Protein AF-A0A523VKA9-F1 (afdb_monomer)

Nearest PDB structures (foldseek):
  5c8q-assembly1_B  TM=8.980E-01  e=4.310E-04  Pyricularia oryzae
  5jcd-assembly2_B  TM=5.337E-01  e=5.653E-06  Oryza sativa Japonica Group
  5jce-assembly1_A  TM=5.301E-01  e=1.537E-05  Oryza sativa Japonica Group
  4s3j-assembly1_A  TM=5.182E-01  e=8.139E-05  Bacillus cereus ATCC 10876
  4b8v-assembly1_A  TM=4.712E-01  e=4.032E-04  Fulvia fulva

pLDDT: mean 83.44, std 12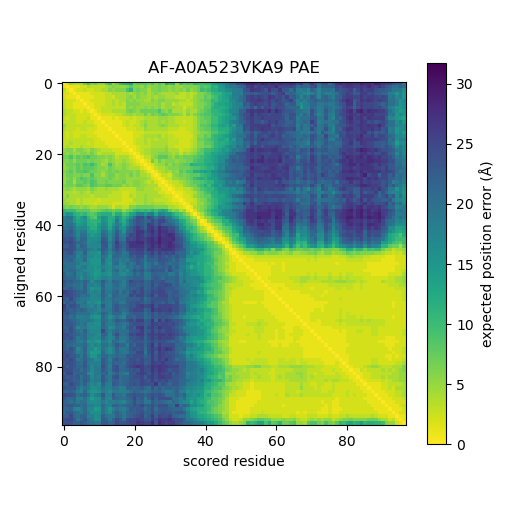.38, range [48.97, 97.0]

Structure (mmCIF, N/CA/C/O backbone):
data_AF-A0A523VKA9-F1
#
_entry.id   AF-A0A523VKA9-F1
#
loop_
_atom_site.group_PDB
_atom_site.id
_atom_site.type_symbol
_atom_site.label_atom_id
_atom_site.label_alt_id
_atom_site.label_comp_id
_atom_site.label_asym_id
_atom_site.label_entity_id
_atom_site.label_seq_id
_atom_site.pdbx_PDB_ins_code
_atom_site.Cartn_x
_atom_site.Cartn_y
_atom_site.Cartn_z
_atom_site.occupancy
_atom_site.B_iso_or_equiv
_atom_site.auth_seq_id
_atom_site.auth_comp_id
_atom_site.auth_asym_id
_atom_site.auth_atom_id
_atom_site.pdbx_PDB_model_num
ATOM 1 N N . MET A 1 1 ? -18.664 0.314 29.929 1.00 67.75 1 MET A N 1
ATOM 2 C CA . MET A 1 1 ? -17.513 0.722 29.092 1.00 67.75 1 MET A CA 1
ATOM 3 C C . MET A 1 1 ? -16.857 -0.449 28.358 1.00 67.75 1 MET A C 1
ATOM 5 O O . MET A 1 1 ? -16.807 -0.394 27.141 1.00 67.75 1 MET A O 1
ATOM 9 N N . TYR A 1 2 ? -16.427 -1.529 29.030 1.00 76.38 2 TYR A N 1
ATOM 10 C CA . TYR A 1 2 ? -15.700 -2.647 28.383 1.00 76.38 2 TYR A CA 1
ATOM 11 C C . TYR A 1 2 ? -16.377 -3.237 27.129 1.00 76.38 2 TYR A C 1
ATOM 13 O O . TYR A 1 2 ? -15.766 -3.306 26.068 1.00 76.38 2 TYR A O 1
ATOM 21 N N . ARG A 1 3 ? -17.667 -3.591 27.210 1.00 79.62 3 ARG A N 1
ATOM 22 C CA . ARG A 1 3 ? -18.409 -4.146 26.059 1.00 79.62 3 ARG A CA 1
ATOM 23 C C . ARG A 1 3 ? -18.591 -3.150 24.907 1.00 79.62 3 ARG A C 1
ATOM 25 O O . ARG A 1 3 ? -18.697 -3.576 23.767 1.00 79.62 3 ARG A O 1
ATOM 32 N N . ILE A 1 4 ? -18.615 -1.849 25.204 1.00 78.88 4 ILE A N 1
ATOM 33 C CA . ILE A 1 4 ? -18.731 -0.778 24.202 1.00 78.88 4 ILE A CA 1
ATOM 34 C C . ILE A 1 4 ? -17.402 -0.659 23.454 1.00 78.88 4 ILE A C 1
ATOM 36 O O . ILE A 1 4 ? -17.384 -0.714 22.233 1.00 78.88 4 ILE A O 1
ATOM 40 N N . ALA A 1 5 ? -16.289 -0.595 24.188 1.00 75.44 5 ALA A N 1
ATOM 41 C CA . ALA A 1 5 ? -14.947 -0.561 23.617 1.00 75.44 5 ALA A CA 1
ATOM 42 C C . ALA A 1 5 ? -14.714 -1.726 22.638 1.00 75.44 5 ALA A C 1
ATOM 44 O O . ALA A 1 5 ? -14.365 -1.495 21.485 1.00 75.44 5 ALA A O 1
ATOM 45 N N . LEU A 1 6 ? -15.041 -2.954 23.058 1.00 77.38 6 LEU A N 1
ATOM 46 C CA . LEU A 1 6 ? -14.965 -4.144 22.204 1.00 77.38 6 LEU A CA 1
ATOM 47 C C . LEU A 1 6 ? -15.861 -4.064 20.964 1.00 77.38 6 LEU A C 1
ATOM 49 O O . LEU A 1 6 ? -15.434 -4.456 19.885 1.00 77.38 6 LEU A O 1
ATOM 53 N N . HIS A 1 7 ? -17.094 -3.572 21.106 1.00 76.75 7 HIS A N 1
ATOM 54 C CA . HIS A 1 7 ? -18.031 -3.492 19.985 1.00 76.75 7 HIS A CA 1
ATOM 55 C C . HIS A 1 7 ? -17.551 -2.536 18.886 1.00 76.75 7 HIS A C 1
ATOM 57 O O . HIS A 1 7 ? -17.728 -2.822 17.707 1.00 76.75 7 HIS A O 1
ATOM 63 N N . TYR A 1 8 ? -16.909 -1.433 19.273 1.00 75.69 8 TYR A N 1
ATOM 64 C CA . TYR A 1 8 ? -16.410 -0.410 18.350 1.00 75.69 8 TYR A CA 1
ATOM 65 C C . TYR A 1 8 ? -14.908 -0.533 18.049 1.00 75.69 8 TYR A C 1
ATOM 67 O O . TYR A 1 8 ? -14.326 0.370 17.453 1.00 75.69 8 TYR A O 1
ATOM 75 N N . GLY A 1 9 ? -14.265 -1.625 18.479 1.00 74.38 9 GLY A N 1
ATOM 76 C CA . GLY A 1 9 ? -12.840 -1.877 18.252 1.00 74.38 9 GLY A CA 1
ATOM 77 C C . GLY A 1 9 ? -11.884 -0.911 18.962 1.00 74.38 9 GLY A C 1
ATOM 78 O O . GLY A 1 9 ? -10.705 -0.892 18.640 1.00 74.38 9 GLY A O 1
ATOM 79 N N . THR A 1 10 ? -12.350 -0.112 19.921 1.00 82.25 10 THR A N 1
ATOM 80 C CA . THR A 1 10 ? -11.548 0.901 20.629 1.00 82.25 10 THR A CA 1
ATOM 81 C C . THR A 1 10 ? -11.175 0.437 22.045 1.00 82.25 10 THR A C 1
ATOM 83 O O . THR A 1 10 ? -11.479 -0.688 22.448 1.00 82.25 10 THR A O 1
ATOM 86 N N . THR A 1 11 ? -10.508 1.283 22.834 1.00 83.25 11 THR A N 1
ATOM 87 C CA . THR A 1 11 ? -10.153 0.982 24.232 1.00 83.25 11 THR A CA 1
ATOM 88 C C . THR A 1 11 ? -11.018 1.766 25.215 1.00 83.25 11 THR A C 1
ATOM 90 O O . THR A 1 11 ? -11.545 2.833 24.904 1.00 83.25 11 THR A O 1
ATOM 93 N N . ILE A 1 12 ? -11.162 1.243 26.438 1.00 83.19 12 ILE A N 1
ATOM 94 C CA . ILE A 1 12 ? -11.856 1.959 27.521 1.00 83.19 12 ILE A CA 1
ATOM 95 C C . ILE A 1 12 ? -11.188 3.313 27.779 1.00 83.19 12 ILE A C 1
ATOM 97 O O . ILE A 1 12 ? -11.893 4.296 27.973 1.00 83.19 12 ILE A O 1
ATOM 101 N N . THR A 1 13 ? -9.854 3.354 27.760 1.00 80.06 13 THR A N 1
ATOM 102 C CA . THR A 1 13 ? -9.065 4.569 27.982 1.00 80.06 13 THR A CA 1
ATOM 103 C C . THR A 1 13 ? -9.336 5.606 26.902 1.00 80.06 13 THR A C 1
ATOM 105 O O . THR A 1 13 ? -9.678 6.730 27.233 1.00 80.06 13 THR A O 1
ATOM 108 N N . ALA A 1 14 ? -9.329 5.212 25.624 1.00 79.44 14 ALA A N 1
ATOM 109 C CA . ALA A 1 14 ? -9.640 6.131 24.532 1.00 79.44 14 ALA A CA 1
ATOM 110 C C . ALA A 1 14 ? -11.050 6.726 24.672 1.00 79.44 14 ALA A C 1
ATOM 112 O O . ALA A 1 14 ? -11.232 7.931 24.516 1.00 79.44 14 ALA A O 1
ATOM 113 N N . ILE A 1 15 ? -12.049 5.904 25.022 1.00 83.00 15 ILE A N 1
ATOM 114 C CA . ILE A 1 15 ? -13.406 6.404 25.288 1.00 83.00 15 ILE A CA 1
ATOM 115 C C . ILE A 1 15 ? -13.406 7.350 26.498 1.00 83.00 15 ILE A C 1
ATOM 117 O O . ILE A 1 15 ? -14.056 8.388 26.453 1.00 83.00 15 ILE A O 1
ATOM 121 N N . ALA A 1 16 ? -12.700 7.021 27.578 1.00 84.62 16 ALA A N 1
ATOM 122 C CA . ALA A 1 16 ? -12.645 7.860 28.770 1.00 84.62 16 ALA A CA 1
ATOM 123 C C . ALA A 1 16 ? -12.007 9.227 28.481 1.00 84.62 16 ALA A C 1
ATOM 125 O O . ALA A 1 16 ? -12.600 10.249 28.825 1.00 84.62 16 ALA A O 1
ATOM 126 N N . ASP A 1 17 ? -10.884 9.246 27.762 1.00 83.00 17 ASP A N 1
ATOM 127 C CA . ASP A 1 17 ? -10.174 10.462 27.359 1.00 83.00 17 ASP A CA 1
ATOM 128 C C . ASP A 1 17 ? -11.044 11.344 26.454 1.00 83.00 17 ASP A C 1
ATOM 130 O O . ASP A 1 17 ? -11.189 12.541 26.699 1.00 83.00 17 ASP A O 1
ATOM 134 N N . ALA A 1 18 ? -11.710 10.749 25.459 1.00 83.50 18 ALA A N 1
ATOM 135 C CA . ALA A 1 18 ? -12.598 11.474 24.546 1.00 83.50 18 ALA A CA 1
ATOM 136 C C . ALA A 1 18 ? -13.841 12.071 25.228 1.00 83.50 18 ALA A C 1
ATOM 138 O O . ALA A 1 18 ? -14.470 12.970 24.674 1.00 83.50 18 ALA A O 1
ATOM 139 N N . ASN A 1 19 ? -14.201 11.579 26.416 1.00 84.94 19 ASN A N 1
ATOM 140 C CA . ASN A 1 19 ? -15.345 12.061 27.192 1.00 84.94 19 ASN A CA 1
ATOM 141 C C . ASN A 1 19 ? -14.940 12.795 28.479 1.00 84.94 19 ASN A C 1
ATOM 143 O O . ASN A 1 19 ? -15.817 13.132 29.274 1.00 84.94 19 ASN A O 1
ATOM 147 N N . GLY A 1 20 ? -13.642 13.022 28.717 1.00 84.25 20 GLY A N 1
ATOM 148 C CA . GLY A 1 20 ? -13.147 13.654 29.945 1.00 84.25 20 GLY A CA 1
ATOM 149 C C . GLY A 1 20 ? -13.509 12.891 31.228 1.00 84.25 20 GLY A C 1
ATOM 150 O O . GLY A 1 20 ? -13.707 13.499 32.280 1.00 84.25 20 GLY A O 1
ATOM 151 N N . ILE A 1 21 ? -13.648 11.565 31.152 1.00 84.50 21 ILE A N 1
ATOM 152 C CA . ILE A 1 21 ? -14.072 10.723 32.275 1.00 84.50 21 ILE A CA 1
ATOM 153 C C . ILE A 1 21 ? -12.839 10.259 33.053 1.00 84.50 21 ILE A C 1
ATOM 155 O O . ILE A 1 21 ? -12.101 9.392 32.597 1.00 84.50 21 ILE A O 1
ATOM 159 N N . ALA A 1 22 ? -12.659 10.775 34.270 1.00 76.62 22 ALA A N 1
ATOM 160 C CA . ALA A 1 22 ? -11.549 10.380 35.142 1.00 76.62 22 ALA A CA 1
ATOM 161 C C . ALA A 1 22 ? -11.656 8.926 35.645 1.00 76.62 22 ALA A C 1
ATOM 163 O O . ALA A 1 22 ? -10.644 8.250 35.800 1.00 76.62 22 ALA A O 1
ATOM 164 N N . ASN A 1 23 ? -12.880 8.431 35.875 1.00 78.50 23 ASN A N 1
ATOM 165 C CA . ASN A 1 23 ? -13.145 7.067 36.340 1.00 78.50 23 ASN A CA 1
ATOM 166 C C . ASN A 1 23 ? -14.053 6.314 35.353 1.00 78.50 23 ASN A C 1
ATOM 168 O O . ASN A 1 23 ? -15.278 6.442 35.419 1.00 78.50 23 ASN A O 1
ATOM 172 N N . PRO A 1 24 ? -13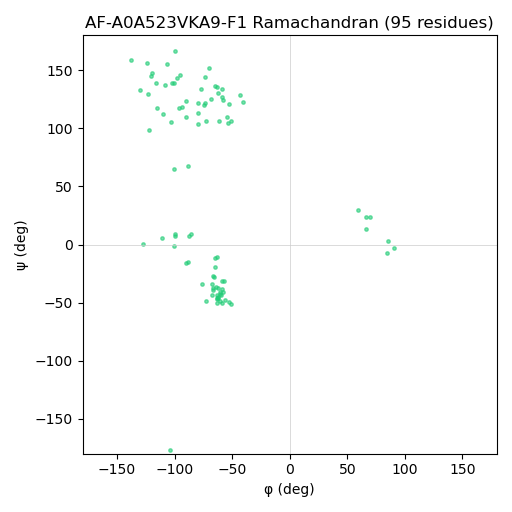.492 5.469 34.468 1.00 69.69 24 PRO A N 1
ATOM 173 C CA . PRO A 1 24 ? -14.253 4.747 33.441 1.00 69.69 24 PRO A CA 1
ATOM 174 C C . PRO A 1 24 ? -15.269 3.726 33.986 1.00 69.69 24 PRO A C 1
ATOM 176 O O . PRO A 1 24 ? -16.083 3.181 33.236 1.00 69.69 24 PRO A O 1
ATOM 179 N N . THR A 1 25 ? -15.207 3.424 35.284 1.00 75.50 25 THR A N 1
ATOM 180 C CA . THR A 1 25 ? -16.142 2.545 36.000 1.00 75.50 25 THR A CA 1
ATOM 181 C C . THR A 1 25 ? -17.363 3.288 36.551 1.00 75.50 25 THR A C 1
ATOM 183 O O . THR A 1 25 ? -18.356 2.640 36.870 1.00 75.50 25 THR A O 1
ATOM 186 N N . GLN A 1 26 ? -17.332 4.625 36.621 1.00 74.81 26 GLN A N 1
ATOM 187 C CA . GLN A 1 26 ? -18.423 5.469 37.126 1.00 74.81 26 GLN A CA 1
ATOM 188 C C . GLN A 1 26 ? -19.227 6.083 35.977 1.00 74.81 26 GLN A C 1
ATOM 190 O O . GLN A 1 26 ? -19.237 7.294 35.772 1.00 74.81 26 GLN A O 1
ATOM 195 N N . ILE A 1 27 ? -19.897 5.231 35.210 1.00 76.44 27 ILE A N 1
ATOM 196 C CA . ILE A 1 27 ? -20.812 5.666 34.150 1.00 76.44 27 ILE A CA 1
ATOM 197 C C . ILE A 1 27 ? -22.255 5.567 34.635 1.00 76.44 27 ILE A C 1
ATOM 199 O O . ILE A 1 27 ? -22.627 4.586 35.282 1.00 76.44 27 ILE A O 1
ATOM 203 N N . SER A 1 28 ? -23.072 6.558 34.293 1.00 80.19 28 SER A N 1
ATOM 204 C CA . SER A 1 28 ? -24.494 6.576 34.646 1.00 80.19 28 SER A CA 1
ATOM 205 C C . SER A 1 28 ? -25.351 6.032 33.507 1.00 80.19 28 SER A C 1
ATOM 207 O O . SER A 1 28 ? -25.061 6.232 32.326 1.00 80.19 28 SER A O 1
ATOM 209 N N . VAL A 1 29 ? -26.444 5.351 33.852 1.00 75.50 29 VAL A N 1
ATOM 210 C CA . VAL A 1 29 ? -27.433 4.906 32.861 1.00 75.50 29 VAL A CA 1
ATOM 211 C C . VAL A 1 29 ? -28.035 6.136 32.172 1.00 75.50 29 VAL A C 1
ATOM 213 O O . VAL A 1 29 ? -28.439 7.082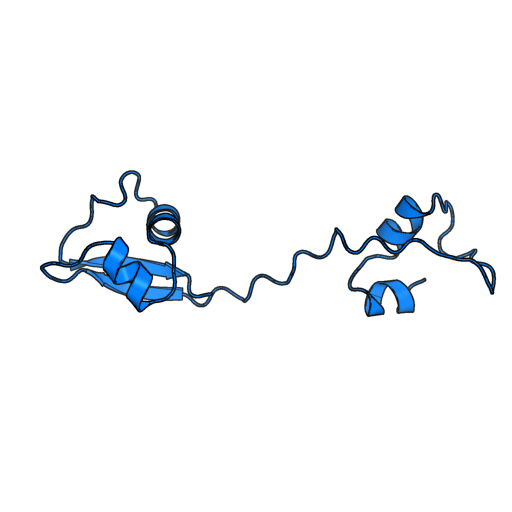 32.841 1.00 75.50 29 VAL A O 1
ATOM 216 N N . GLY A 1 30 ? -28.068 6.133 30.836 1.00 78.19 30 GLY A N 1
ATOM 217 C CA . GLY A 1 30 ? -28.548 7.259 30.020 1.00 78.19 30 GLY A CA 1
ATOM 218 C C . GLY A 1 30 ? -27.474 8.277 29.617 1.00 78.19 30 GLY A C 1
ATOM 219 O O . GLY A 1 30 ? -27.769 9.198 28.860 1.00 78.19 30 GLY A O 1
ATOM 220 N N . GLN A 1 31 ? -26.228 8.111 30.068 1.00 81.75 31 GLN A N 1
ATOM 221 C CA . GLN A 1 31 ? -25.113 8.966 29.664 1.00 81.75 31 GLN A CA 1
ATOM 222 C C . GLN A 1 31 ? -24.748 8.744 28.187 1.00 81.75 31 GLN A C 1
ATOM 224 O O . GLN A 1 31 ? -24.463 7.620 27.769 1.00 81.75 31 GLN A O 1
ATOM 229 N N . GLN A 1 32 ? -24.728 9.822 27.401 1.00 82.88 32 GLN A N 1
ATOM 230 C CA . GLN A 1 32 ? -24.206 9.803 26.034 1.00 82.88 32 GLN A CA 1
ATOM 231 C C . GLN A 1 32 ? -22.675 9.819 26.067 1.00 82.88 32 GLN A C 1
ATOM 233 O O . GLN A 1 32 ? -22.074 10.586 26.816 1.00 82.88 32 GLN A O 1
ATOM 238 N N . LEU A 1 33 ? -22.054 8.956 25.266 1.00 81.94 33 LEU A N 1
ATOM 239 C CA . LEU A 1 33 ? -20.604 8.810 25.176 1.00 81.94 33 LEU A CA 1
ATOM 240 C C . LEU A 1 33 ? -20.158 9.019 23.732 1.00 81.94 33 LEU A C 1
ATOM 242 O O . LEU A 1 33 ? -20.681 8.381 22.819 1.00 81.94 33 LEU A O 1
ATOM 246 N N . VAL A 1 34 ? -19.161 9.874 23.538 1.00 81.56 34 VAL A N 1
ATOM 247 C CA . VAL A 1 34 ? -18.415 10.011 22.288 1.00 81.56 34 VAL A CA 1
ATOM 248 C C . VAL A 1 34 ? -17.490 8.809 22.154 1.00 81.56 34 VAL A C 1
ATOM 250 O O . VAL A 1 34 ? -16.662 8.553 23.024 1.00 81.56 34 VAL A O 1
ATOM 253 N N . ILE A 1 35 ? -17.624 8.042 21.077 1.00 82.06 35 ILE A N 1
ATOM 254 C CA . ILE A 1 35 ? -16.802 6.851 20.859 1.00 82.06 35 ILE A CA 1
ATOM 255 C C . ILE A 1 35 ? -15.728 7.195 19.825 1.00 82.06 35 ILE A C 1
ATOM 257 O 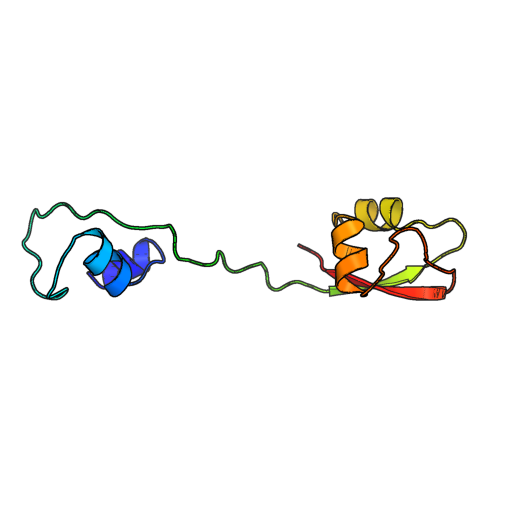O . ILE A 1 35 ? -16.048 7.303 18.639 1.00 82.06 35 ILE A O 1
ATOM 261 N N . PRO A 1 36 ? -14.460 7.378 20.234 1.00 70.69 36 PRO A N 1
ATOM 262 C CA . PRO A 1 36 ? -13.377 7.599 19.291 1.00 70.69 36 PRO A CA 1
ATOM 263 C C . PRO A 1 36 ? -13.056 6.283 18.577 1.00 70.69 36 PRO A C 1
ATOM 265 O O . PRO A 1 36 ? -12.456 5.366 19.143 1.00 70.69 36 PRO A O 1
ATOM 268 N N . VAL A 1 37 ? -13.455 6.201 17.309 1.00 69.69 37 VAL A N 1
ATOM 269 C CA . VAL A 1 37 ? -13.103 5.103 16.388 1.00 69.69 37 VAL A CA 1
ATOM 270 C C . VAL A 1 37 ? -11.757 5.333 15.682 1.00 69.69 37 VAL A C 1
ATOM 272 O O . VAL A 1 37 ? -11.390 4.599 14.775 1.00 69.69 37 VAL A O 1
ATOM 275 N N . THR A 1 38 ? -10.990 6.343 16.096 1.00 61.06 38 THR A N 1
ATOM 276 C CA . THR A 1 38 ? -9.776 6.819 15.406 1.00 61.06 38 THR A CA 1
ATOM 277 C C . THR A 1 38 ? -8.483 6.093 15.793 1.00 61.06 38 THR A C 1
ATOM 279 O O . THR A 1 38 ? -7.408 6.531 15.398 1.00 61.06 38 THR A O 1
ATOM 282 N N . GLY A 1 39 ? -8.550 5.015 16.578 1.00 55.88 39 GLY A N 1
ATOM 283 C CA . GLY A 1 39 ? -7.365 4.408 17.201 1.00 55.88 39 GLY A CA 1
ATOM 284 C C . GLY A 1 39 ? -7.179 2.915 16.974 1.00 55.88 39 GLY A C 1
ATOM 285 O O . GLY A 1 39 ? -6.217 2.355 17.493 1.00 55.88 39 GLY A O 1
ATOM 286 N N . VAL A 1 40 ? -8.067 2.256 16.229 1.00 54.06 40 VAL A N 1
ATOM 287 C CA . VAL A 1 40 ? -7.786 0.888 15.792 1.00 54.06 40 VAL A CA 1
ATOM 288 C C . VAL A 1 40 ? -6.862 1.042 14.595 1.00 54.06 40 VAL A C 1
ATOM 290 O O . VAL A 1 40 ? -7.320 1.571 13.579 1.00 54.06 40 VAL A O 1
ATOM 293 N N . PRO A 1 41 ? -5.585 0.623 14.648 1.00 52.12 41 PRO A N 1
ATOM 294 C CA . PRO A 1 41 ? -4.962 0.219 13.406 1.00 52.12 41 PRO A CA 1
ATOM 295 C C . PRO A 1 41 ? -5.915 -0.833 12.849 1.00 52.12 41 PRO A C 1
ATOM 297 O O . PRO A 1 41 ? -6.086 -1.893 13.456 1.00 52.12 41 PRO A O 1
ATOM 300 N N . THR A 1 42 ? -6.622 -0.510 11.761 1.00 51.22 42 THR A N 1
ATOM 301 C CA . THR A 1 42 ? -7.240 -1.532 10.920 1.00 51.22 42 THR A CA 1
ATOM 302 C C . THR A 1 42 ? -6.199 -2.632 10.847 1.00 51.22 42 THR A C 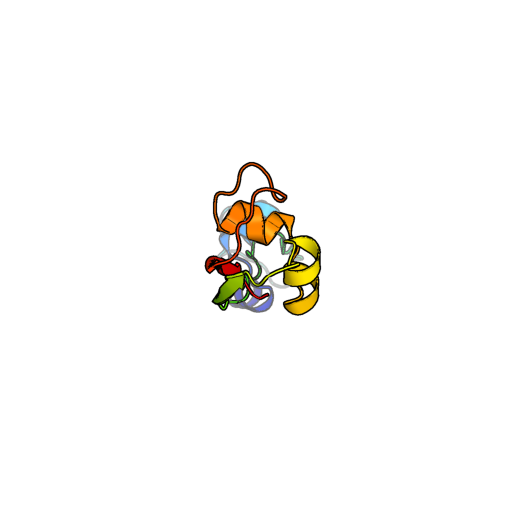1
ATOM 304 O O . THR A 1 42 ? -5.056 -2.280 10.537 1.00 51.22 42 THR A O 1
ATOM 307 N N . PRO A 1 43 ? -6.498 -3.885 11.240 1.00 48.97 43 PRO A N 1
ATOM 308 C CA . PRO A 1 43 ? -5.521 -4.942 11.088 1.00 48.97 43 PRO A CA 1
ATOM 309 C C . PRO A 1 43 ? -5.130 -4.891 9.621 1.00 48.97 43 PRO A C 1
ATOM 311 O O . PRO A 1 43 ? -5.950 -5.200 8.756 1.00 48.97 43 PRO A O 1
ATOM 314 N N . THR A 1 44 ? -3.935 -4.361 9.343 1.00 52.94 44 THR A N 1
ATOM 315 C CA . THR A 1 44 ? -3.367 -4.401 8.011 1.00 52.94 44 THR A CA 1
ATOM 316 C C . THR A 1 44 ? -3.451 -5.876 7.679 1.00 52.94 44 THR A C 1
ATOM 318 O O . THR A 1 44 ? -2.968 -6.670 8.502 1.00 52.94 44 THR A O 1
ATOM 321 N N . PRO A 1 45 ? -4.152 -6.261 6.598 1.00 55.34 45 PRO A N 1
ATOM 322 C CA . PRO A 1 45 ? -4.202 -7.652 6.190 1.00 55.34 45 PRO A CA 1
ATOM 323 C C . PRO A 1 45 ? -2.786 -8.194 6.317 1.00 55.34 45 PRO A C 1
ATOM 325 O O . PRO A 1 45 ? -1.844 -7.500 5.925 1.00 55.34 45 PRO A O 1
ATOM 328 N N . ALA A 1 46 ? -2.622 -9.327 7.007 1.00 55.50 46 ALA A N 1
ATOM 329 C CA . ALA A 1 46 ? -1.307 -9.918 7.201 1.00 55.50 46 ALA A CA 1
ATOM 330 C C . ALA A 1 46 ? -0.668 -10.003 5.815 1.00 55.50 46 ALA A C 1
ATOM 332 O O . ALA A 1 46 ? -1.160 -10.767 4.988 1.00 55.50 46 ALA A O 1
ATOM 333 N N . ALA A 1 47 ? 0.309 -9.127 5.546 1.00 62.12 47 ALA A N 1
ATOM 334 C CA . ALA A 1 47 ? 0.759 -8.862 4.190 1.00 62.12 47 ALA A CA 1
ATOM 335 C C . ALA A 1 47 ? 1.293 -10.178 3.643 1.00 62.12 47 ALA A C 1
ATOM 337 O O . ALA A 1 47 ? 2.326 -10.676 4.098 1.00 62.12 47 ALA A O 1
ATOM 338 N N . THR A 1 48 ? 0.533 -10.791 2.743 1.00 81.38 48 THR A N 1
ATOM 339 C CA . THR A 1 48 ? 0.984 -12.020 2.112 1.00 81.38 48 THR A CA 1
ATOM 340 C C . THR A 1 48 ? 2.053 -11.596 1.124 1.00 81.38 48 THR A C 1
ATOM 342 O O . THR A 1 48 ? 1.821 -10.744 0.276 1.00 81.38 48 THR A O 1
ATOM 345 N N . GLU A 1 49 ? 3.276 -12.094 1.274 1.00 88.19 49 GLU A N 1
ATOM 346 C CA . GLU A 1 49 ? 4.333 -11.778 0.320 1.00 88.19 49 GLU A CA 1
ATOM 347 C C . GLU A 1 49 ? 4.480 -12.898 -0.702 1.00 88.19 49 GLU A C 1
ATOM 349 O O . GLU A 1 49 ? 4.353 -14.082 -0.387 1.00 88.19 49 GLU A O 1
ATOM 354 N N . THR A 1 50 ? 4.768 -12.517 -1.942 1.00 92.69 50 THR A N 1
ATOM 355 C CA . THR A 1 50 ? 5.228 -13.450 -2.968 1.00 92.69 50 THR A CA 1
ATOM 356 C C . THR A 1 50 ? 6.552 -12.976 -3.536 1.00 92.69 50 THR A C 1
ATOM 358 O O . THR A 1 50 ? 6.891 -11.793 -3.494 1.00 92.69 50 THR A O 1
ATOM 361 N N . THR A 1 51 ? 7.315 -13.905 -4.093 1.00 95.00 51 THR A N 1
ATOM 362 C CA . THR A 1 51 ? 8.571 -13.606 -4.772 1.00 95.00 51 THR A CA 1
ATOM 363 C C . THR A 1 51 ? 8.368 -13.630 -6.284 1.00 95.00 51 THR A C 1
ATOM 365 O O . THR A 1 51 ? 7.669 -14.499 -6.806 1.00 95.00 51 THR A O 1
ATOM 368 N N . TYR A 1 52 ? 8.978 -12.684 -6.994 1.00 95.94 52 TYR A N 1
ATOM 369 C CA . TYR A 1 52 ? 8.945 -12.601 -8.450 1.00 95.94 52 TYR A CA 1
ATOM 370 C C . TYR A 1 52 ? 10.354 -12.425 -9.015 1.00 95.94 52 TYR A C 1
ATOM 372 O O . TYR A 1 52 ? 11.112 -11.584 -8.541 1.00 95.94 52 TYR A O 1
ATOM 380 N N . VAL A 1 53 ? 10.699 -13.204 -10.041 1.00 97.00 53 VAL A N 1
ATOM 381 C CA . VAL A 1 53 ? 11.967 -13.061 -10.766 1.00 97.00 53 VAL A CA 1
ATOM 382 C C . VAL A 1 53 ? 11.718 -12.212 -12.004 1.00 97.00 53 VAL A C 1
ATOM 384 O O . VAL A 1 53 ? 10.952 -12.619 -12.878 1.00 97.00 53 VAL A O 1
ATOM 387 N N . VAL A 1 54 ? 12.371 -11.056 -12.084 1.00 96.69 54 VAL A N 1
ATOM 388 C CA . VAL A 1 54 ? 12.238 -10.108 -13.198 1.00 96.69 54 VAL A CA 1
ATOM 389 C C . VAL A 1 54 ? 12.625 -10.782 -14.515 1.00 96.69 54 VAL A C 1
ATOM 391 O O . VAL A 1 54 ? 13.704 -11.367 -14.632 1.00 96.69 54 VAL A O 1
ATOM 394 N N . GLN A 1 55 ? 11.743 -10.705 -15.510 1.00 96.19 55 GLN A N 1
ATOM 395 C CA . GLN A 1 55 ? 11.949 -11.266 -16.844 1.00 96.19 55 GLN A CA 1
ATOM 396 C C . GLN A 1 55 ? 12.391 -10.188 -17.844 1.00 96.19 55 GLN A C 1
ATOM 398 O O . GLN A 1 55 ? 12.297 -8.986 -17.590 1.00 96.19 55 GLN A O 1
ATOM 403 N N . VAL A 1 56 ? 12.876 -10.613 -19.014 1.00 95.19 56 VAL A N 1
ATOM 404 C CA . VAL A 1 56 ? 13.226 -9.696 -20.110 1.00 95.19 56 VAL A CA 1
ATOM 405 C C . VAL A 1 56 ? 12.005 -8.861 -20.509 1.00 95.19 56 VAL A C 1
ATOM 407 O O . VAL A 1 56 ? 10.964 -9.406 -20.866 1.00 95.19 56 VAL A O 1
ATOM 410 N N . GLY A 1 57 ? 12.155 -7.534 -20.484 1.00 91.94 57 GLY A N 1
ATOM 411 C CA . GLY A 1 57 ? 11.103 -6.584 -20.868 1.00 91.94 57 GLY A CA 1
ATOM 412 C C . GLY A 1 57 ? 10.116 -6.224 -19.752 1.00 91.94 57 GLY A C 1
ATOM 413 O O . GLY A 1 57 ? 9.180 -5.449 -19.997 1.00 91.94 57 GLY A O 1
ATOM 414 N N . ASP A 1 58 ? 10.322 -6.746 -18.542 1.00 94.44 58 ASP A N 1
ATOM 415 C CA . ASP A 1 58 ? 9.573 -6.318 -17.369 1.00 94.44 58 ASP A CA 1
ATOM 416 C C . ASP A 1 58 ? 9.967 -4.903 -16.937 1.00 94.44 58 ASP A C 1
ATOM 418 O O . ASP A 1 58 ? 11.092 -4.441 -17.113 1.00 94.44 58 ASP A O 1
ATOM 422 N N . ASN A 1 59 ? 9.007 -4.223 -16.320 1.00 94.56 59 ASN A N 1
ATOM 423 C CA . ASN A 1 59 ? 9.257 -3.044 -15.513 1.00 94.56 59 ASN A CA 1
ATOM 424 C C . ASN A 1 59 ? 8.394 -3.118 -14.252 1.00 94.56 59 ASN A C 1
ATOM 426 O O . ASN A 1 59 ? 7.373 -3.814 -14.205 1.00 94.56 59 ASN A O 1
ATOM 430 N N . LEU A 1 60 ? 8.799 -2.374 -13.231 1.00 93.75 60 LEU A N 1
ATOM 431 C CA . LEU A 1 60 ? 8.158 -2.372 -11.921 1.00 93.75 60 LEU A CA 1
ATOM 432 C C . LEU A 1 60 ? 6.675 -1.966 -11.987 1.00 93.75 60 LEU A C 1
ATOM 434 O O . LEU A 1 60 ? 5.858 -2.491 -11.234 1.00 93.75 60 LEU A O 1
ATOM 438 N N . TYR A 1 61 ? 6.307 -1.105 -12.942 1.00 94.94 61 TYR A N 1
ATOM 439 C CA . TYR A 1 61 ? 4.920 -0.713 -13.203 1.00 94.94 61 TYR A CA 1
ATOM 440 C C . TYR A 1 61 ? 4.044 -1.893 -13.656 1.00 94.94 61 TYR A C 1
ATOM 442 O O . TYR A 1 61 ? 2.993 -2.143 -13.066 1.00 94.94 61 TYR A O 1
ATOM 450 N N . ARG A 1 62 ? 4.482 -2.662 -14.660 1.00 95.19 62 ARG A N 1
ATOM 451 C CA . ARG A 1 62 ? 3.758 -3.841 -15.173 1.00 95.19 62 ARG A CA 1
ATOM 452 C C . ARG A 1 62 ? 3.695 -4.964 -14.143 1.00 95.19 62 ARG A C 1
ATOM 454 O O . ARG A 1 62 ? 2.652 -5.600 -14.009 1.00 95.19 62 ARG A O 1
ATOM 461 N N . ILE A 1 63 ? 4.782 -5.174 -13.400 1.00 94.31 63 ILE A N 1
ATOM 462 C CA . ILE A 1 63 ? 4.820 -6.132 -12.289 1.00 94.31 63 ILE A CA 1
ATOM 463 C C . ILE A 1 63 ? 3.794 -5.721 -11.227 1.00 94.31 63 ILE A C 1
ATOM 465 O O . ILE A 1 63 ? 2.968 -6.535 -10.827 1.00 94.31 63 ILE A O 1
ATOM 469 N N . GLY A 1 64 ? 3.778 -4.448 -10.831 1.00 93.31 64 GLY A N 1
ATOM 470 C CA . GLY A 1 64 ? 2.804 -3.927 -9.876 1.00 93.31 64 GLY A CA 1
ATOM 471 C C . GLY A 1 64 ? 1.354 -4.145 -10.302 1.00 93.31 64 GLY A C 1
ATOM 472 O O . GLY A 1 64 ? 0.564 -4.699 -9.539 1.00 93.31 64 GLY A O 1
ATOM 473 N N . LEU A 1 65 ? 1.019 -3.816 -11.554 1.00 93.88 65 LEU A N 1
ATOM 474 C CA . LEU A 1 65 ? -0.320 -4.060 -12.103 1.00 93.88 65 LEU A CA 1
ATOM 475 C C . LEU A 1 65 ? -0.717 -5.540 -12.067 1.00 93.88 65 LEU A C 1
ATOM 477 O O . LEU A 1 65 ? -1.869 -5.851 -11.772 1.00 93.88 65 LEU A O 1
ATOM 481 N N . ARG A 1 66 ? 0.226 -6.452 -12.329 1.00 93.06 66 ARG A N 1
ATOM 482 C CA . ARG A 1 66 ? -0.023 -7.900 -12.287 1.00 93.06 66 ARG A CA 1
ATOM 483 C C . ARG A 1 66 ? -0.422 -8.386 -10.894 1.00 93.06 66 ARG A C 1
ATOM 485 O O . ARG A 1 66 ? -1.248 -9.287 -10.791 1.00 93.06 66 ARG A O 1
ATOM 492 N N . PHE A 1 67 ? 0.170 -7.815 -9.850 1.00 91.50 67 PHE A N 1
ATOM 493 C CA . PHE A 1 67 ? -0.056 -8.230 -8.463 1.00 91.50 67 PHE A CA 1
ATOM 494 C C . PHE A 1 67 ? -1.036 -7.327 -7.702 1.00 91.50 67 PHE A C 1
ATOM 496 O O . PHE A 1 67 ? -1.319 -7.587 -6.538 1.00 91.50 67 PHE A O 1
ATOM 503 N N . GLY A 1 68 ? -1.560 -6.274 -8.337 1.00 90.81 68 GLY A N 1
ATOM 504 C CA . GLY A 1 68 ? -2.431 -5.297 -7.678 1.00 90.81 68 GLY A CA 1
ATOM 505 C C . GLY A 1 68 ? -1.701 -4.420 -6.655 1.00 90.81 68 GLY A C 1
ATOM 506 O O . GLY A 1 68 ? -2.332 -3.880 -5.751 1.00 90.81 68 GLY A O 1
ATOM 507 N N . VAL A 1 69 ? -0.380 -4.270 -6.789 1.00 91.25 69 VAL A N 1
ATOM 508 C CA . VAL A 1 69 ? 0.474 -3.509 -5.866 1.00 91.25 69 VAL A CA 1
ATOM 509 C C . VAL A 1 69 ? 1.083 -2.323 -6.605 1.0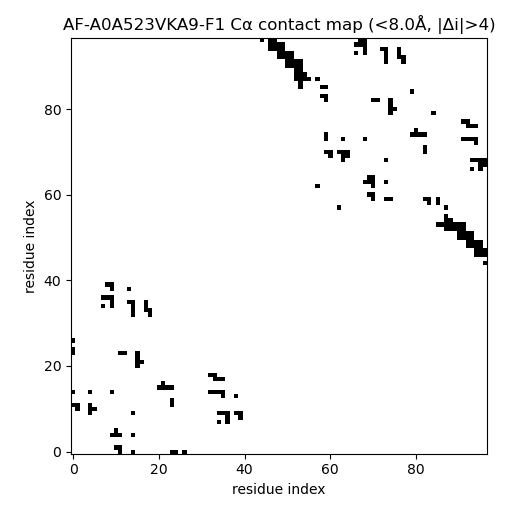0 91.25 69 VAL A C 1
ATOM 511 O O . VAL A 1 69 ? 1.514 -2.437 -7.749 1.00 91.25 69 VAL A O 1
ATOM 514 N N . SER A 1 70 ? 1.156 -1.158 -5.964 1.00 93.19 70 SER A N 1
ATOM 515 C CA . SER A 1 70 ? 1.854 -0.016 -6.560 1.00 93.19 70 SER A CA 1
ATOM 516 C C . SER A 1 70 ? 3.340 -0.328 -6.751 1.00 93.19 70 SER A C 1
ATOM 518 O O . SER A 1 70 ? 4.008 -0.816 -5.843 1.00 93.19 70 SER A O 1
ATOM 520 N N . HIS A 1 71 ? 3.889 0.028 -7.910 1.00 92.62 71 HIS A N 1
ATOM 521 C CA . HIS A 1 71 ? 5.320 -0.094 -8.183 1.00 92.62 71 HIS A CA 1
ATOM 522 C C . HIS A 1 71 ? 6.190 0.671 -7.174 1.00 92.62 71 HIS A C 1
ATOM 524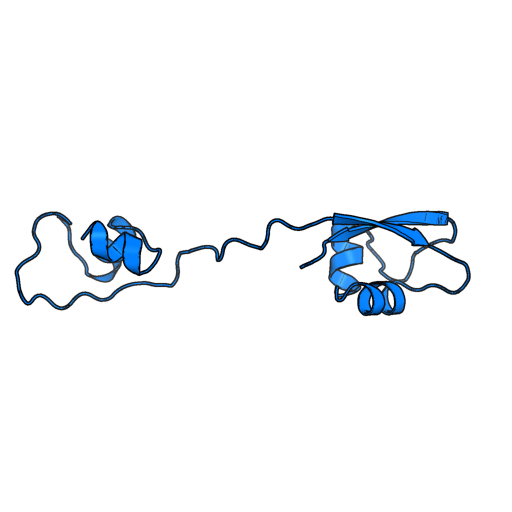 O O . HIS A 1 71 ? 7.273 0.206 -6.840 1.00 92.62 71 HIS A O 1
ATOM 530 N N . LEU A 1 72 ? 5.700 1.791 -6.624 1.00 92.75 72 LEU A N 1
ATOM 531 C CA . LEU A 1 72 ? 6.389 2.519 -5.552 1.00 92.75 72 LEU A CA 1
ATOM 532 C C . LEU A 1 72 ? 6.435 1.713 -4.251 1.00 92.75 72 LEU A C 1
ATOM 534 O O . LEU A 1 72 ? 7.443 1.729 -3.553 1.00 92.75 72 LEU A O 1
ATOM 538 N N . VAL A 1 73 ? 5.362 0.980 -3.943 1.00 91.88 73 VAL A N 1
ATOM 539 C CA . VAL A 1 73 ? 5.314 0.100 -2.768 1.00 91.88 73 VAL A CA 1
ATOM 540 C C . VAL A 1 73 ? 6.280 -1.063 -2.955 1.00 91.88 73 VAL A C 1
ATOM 542 O O . VAL A 1 73 ? 7.043 -1.357 -2.043 1.00 91.88 73 VAL A O 1
ATOM 545 N N . ILE A 1 74 ? 6.316 -1.677 -4.142 1.00 92.69 74 ILE A N 1
ATOM 546 C CA . ILE A 1 74 ? 7.281 -2.744 -4.438 1.00 92.69 74 ILE A CA 1
ATOM 547 C C . ILE A 1 74 ? 8.718 -2.212 -4.348 1.00 92.69 74 ILE A C 1
ATOM 549 O O . ILE A 1 74 ? 9.563 -2.862 -3.734 1.00 92.69 74 ILE A O 1
ATOM 553 N N . ALA A 1 75 ? 9.004 -1.036 -4.914 1.00 94.25 75 ALA A N 1
ATOM 554 C CA . ALA A 1 75 ? 10.328 -0.423 -4.853 1.00 94.25 75 ALA A CA 1
ATOM 555 C C . ALA A 1 75 ? 10.770 -0.179 -3.403 1.00 94.25 75 ALA A C 1
ATOM 557 O O . ALA A 1 75 ? 11.828 -0.658 -2.998 1.00 94.25 75 ALA A O 1
ATOM 558 N N . ALA A 1 76 ? 9.916 0.457 -2.596 1.00 92.56 76 ALA A N 1
ATOM 559 C CA . ALA A 1 76 ? 10.180 0.697 -1.181 1.00 92.56 76 ALA A CA 1
ATOM 560 C C . ALA A 1 76 ? 10.375 -0.611 -0.395 1.00 92.56 76 ALA A C 1
ATOM 562 O O . ALA A 1 76 ? 11.293 -0.712 0.417 1.00 92.56 76 ALA A O 1
ATOM 563 N N . TYR A 1 77 ? 9.564 -1.635 -0.676 1.00 92.69 77 TYR A N 1
ATOM 564 C CA . TYR A 1 77 ? 9.650 -2.937 -0.009 1.00 92.69 77 TYR A CA 1
ATOM 565 C C . TYR A 1 77 ? 10.949 -3.695 -0.330 1.00 92.69 77 TYR A C 1
ATOM 567 O O . TYR A 1 77 ? 11.430 -4.477 0.487 1.00 92.69 77 TYR A O 1
ATOM 575 N N . ASN A 1 78 ? 11.540 -3.440 -1.501 1.00 93.56 78 ASN A N 1
ATOM 576 C CA . ASN A 1 78 ? 12.811 -4.029 -1.933 1.00 93.56 78 ASN A CA 1
ATOM 577 C C . ASN A 1 78 ? 14.018 -3.097 -1.740 1.00 93.56 78 ASN A C 1
ATOM 579 O O . ASN A 1 78 ? 15.112 -3.429 -2.188 1.00 93.56 78 ASN A O 1
ATOM 583 N N . GLY A 1 79 ? 13.840 -1.940 -1.091 1.00 94.06 79 GLY A N 1
ATOM 584 C CA . GLY A 1 79 ? 14.916 -0.971 -0.858 1.00 94.06 79 GLY A CA 1
ATOM 585 C C . GLY A 1 79 ? 15.463 -0.314 -2.132 1.00 94.06 79 GLY A C 1
ATOM 586 O O . GLY A 1 79 ? 16.604 0.142 -2.142 1.00 94.06 79 GLY A O 1
ATOM 587 N N . LEU A 1 80 ? 14.674 -0.273 -3.208 1.00 93.00 80 LEU A N 1
ATOM 588 C CA . LEU A 1 80 ? 15.071 0.340 -4.474 1.00 93.00 80 LEU A CA 1
ATOM 589 C C . LEU A 1 80 ? 14.908 1.859 -4.387 1.00 93.00 80 LEU A C 1
ATOM 591 O O . LEU A 1 80 ? 13.812 2.360 -4.133 1.00 93.00 80 LEU A O 1
ATOM 595 N N . SER A 1 81 ? 16.007 2.585 -4.603 1.00 90.62 81 SER A N 1
ATOM 596 C CA . SER A 1 81 ? 16.004 4.056 -4.621 1.00 90.62 81 SER A CA 1
ATOM 597 C C . SER A 1 81 ? 15.422 4.613 -5.920 1.00 90.62 81 SER A C 1
ATOM 599 O O . SER A 1 81 ? 14.737 5.632 -5.893 1.00 90.62 81 SER A O 1
ATOM 601 N N . ASP A 1 82 ? 15.648 3.922 -7.039 1.00 89.69 82 ASP A N 1
ATOM 602 C CA . ASP A 1 82 ? 15.004 4.200 -8.320 1.00 89.69 82 ASP A CA 1
ATOM 603 C C . ASP A 1 82 ? 14.113 3.005 -8.717 1.00 89.69 82 ASP A C 1
ATOM 605 O O . ASP A 1 82 ? 14.618 1.899 -8.919 1.00 89.69 82 ASP A O 1
ATOM 609 N N . PRO A 1 83 ? 12.786 3.191 -8.850 1.00 88.25 83 PRO A N 1
ATOM 610 C CA . PRO A 1 83 ? 11.869 2.158 -9.335 1.00 88.25 83 PRO A CA 1
ATOM 611 C C . PRO A 1 83 ? 12.128 1.696 -10.779 1.00 88.25 83 PRO A C 1
ATOM 613 O O . PRO A 1 83 ? 11.504 0.740 -11.236 1.00 88.25 83 PRO A O 1
ATOM 616 N N . SER A 1 84 ? 12.980 2.384 -11.531 1.00 90.56 84 SER A N 1
ATOM 617 C CA . SER A 1 84 ? 13.365 1.999 -12.894 1.00 90.56 84 SER A CA 1
ATOM 618 C C . SER A 1 84 ? 14.591 1.086 -12.913 1.00 90.56 84 SER A C 1
ATOM 620 O O . SER A 1 84 ? 14.843 0.434 -13.926 1.00 90.56 84 SER A O 1
ATOM 622 N N . ASP A 1 85 ? 15.329 1.017 -11.803 1.00 91.31 85 ASP A N 1
ATOM 623 C CA . ASP A 1 85 ? 16.592 0.289 -11.686 1.00 91.31 85 ASP A CA 1
ATOM 624 C C . ASP A 1 85 ? 16.352 -1.171 -11.273 1.00 91.31 85 ASP A C 1
ATOM 626 O O . ASP A 1 85 ? 16.640 -1.605 -10.154 1.00 91.31 85 ASP A O 1
ATOM 630 N N . ILE A 1 86 ? 15.739 -1.932 -12.185 1.00 94.25 86 ILE A N 1
ATOM 631 C CA . ILE A 1 86 ? 15.564 -3.379 -12.039 1.00 94.25 86 ILE A CA 1
ATOM 632 C C . ILE A 1 86 ? 16.221 -4.139 -13.185 1.00 94.25 86 ILE A C 1
ATOM 634 O O . ILE A 1 86 ? 16.200 -3.713 -14.339 1.00 94.25 86 ILE A O 1
ATOM 638 N N . HIS A 1 87 ? 16.754 -5.313 -12.864 1.00 95.31 87 HIS A N 1
ATOM 639 C CA . HIS A 1 87 ? 17.529 -6.128 -13.792 1.00 95.31 87 HIS A CA 1
ATOM 640 C C . HIS A 1 87 ? 16.882 -7.491 -14.017 1.00 95.31 87 HIS A C 1
ATOM 642 O O . HIS A 1 87 ? 16.281 -8.071 -13.116 1.00 95.31 87 HIS A O 1
ATOM 648 N N . VAL A 1 88 ? 17.038 -8.046 -15.218 1.00 95.94 88 VAL A N 1
ATOM 649 C CA . VAL A 1 88 ? 16.576 -9.408 -15.523 1.00 95.94 88 VAL A CA 1
ATOM 650 C C . VAL A 1 88 ? 17.256 -10.408 -14.586 1.00 95.94 88 VAL A C 1
ATOM 652 O O . VAL A 1 88 ? 18.466 -10.351 -14.378 1.00 95.94 88 VAL A O 1
ATOM 655 N N . GLY A 1 89 ? 16.473 -11.325 -14.019 1.00 95.31 89 GLY A N 1
ATOM 656 C CA . GLY A 1 89 ? 16.935 -12.282 -13.012 1.00 95.31 89 GLY A CA 1
ATOM 657 C C . GLY A 1 89 ? 16.931 -11.740 -11.580 1.00 95.31 89 GLY A C 1
ATOM 658 O O . GLY A 1 89 ? 17.126 -12.516 -10.646 1.00 95.31 89 GLY A O 1
ATOM 659 N N . GLN A 1 90 ? 16.665 -10.446 -11.377 1.00 96.62 90 GLN A N 1
ATOM 660 C CA . GLN A 1 90 ? 16.513 -9.878 -10.042 1.00 96.62 90 GLN A CA 1
ATOM 661 C C . GLN A 1 90 ? 15.287 -10.464 -9.345 1.00 96.62 90 GLN A C 1
ATOM 663 O O . GLN A 1 90 ? 14.208 -10.585 -9.926 1.00 96.62 90 GLN A O 1
ATOM 668 N N . VAL A 1 91 ? 15.460 -10.808 -8.074 1.00 96.56 91 VAL A N 1
ATOM 669 C CA . VAL A 1 91 ? 14.402 -11.343 -7.225 1.00 96.56 91 VAL A CA 1
ATOM 670 C C . VAL A 1 91 ? 13.753 -10.187 -6.467 1.00 96.56 91 VAL A C 1
ATOM 672 O O . VAL A 1 91 ? 14.419 -9.507 -5.690 1.00 96.56 91 VAL A O 1
ATOM 675 N N . LEU A 1 92 ? 12.459 -9.963 -6.694 1.00 95.69 92 LEU A N 1
ATOM 676 C CA . LEU A 1 92 ? 11.654 -8.949 -6.016 1.00 95.69 92 LEU A CA 1
ATOM 677 C C . LEU A 1 92 ? 10.671 -9.601 -5.044 1.00 95.69 92 LEU A C 1
ATOM 679 O O . LEU A 1 92 ? 10.001 -10.581 -5.376 1.00 95.69 92 LEU A O 1
ATOM 683 N N . ARG A 1 93 ? 10.547 -9.017 -3.855 1.00 94.81 93 ARG A N 1
ATOM 684 C CA . ARG A 1 93 ? 9.509 -9.324 -2.869 1.00 94.81 93 ARG A CA 1
ATOM 685 C C . ARG A 1 93 ? 8.301 -8.422 -3.111 1.00 94.8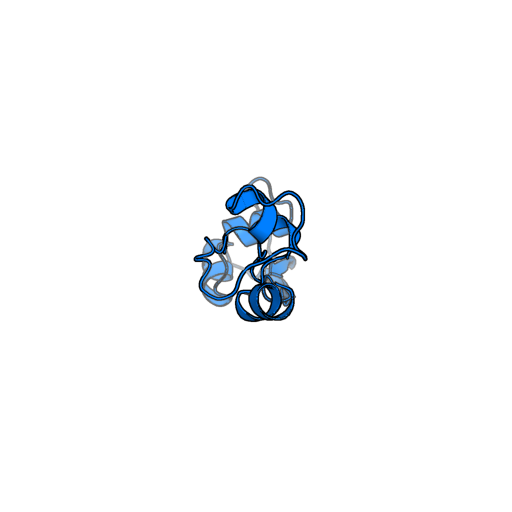1 93 ARG A C 1
ATOM 687 O O . ARG A 1 93 ? 8.432 -7.200 -3.129 1.00 94.81 93 ARG A O 1
ATOM 694 N N . ILE A 1 94 ? 7.134 -9.010 -3.322 1.00 9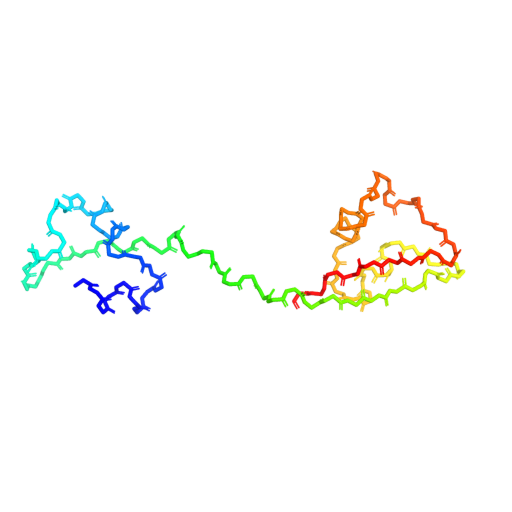3.81 94 ILE A N 1
ATOM 695 C CA . ILE A 1 94 ? 5.896 -8.299 -3.639 1.00 93.81 94 ILE A CA 1
ATOM 696 C C . ILE A 1 94 ? 4.957 -8.404 -2.428 1.00 93.81 94 ILE A C 1
ATOM 698 O O . ILE A 1 94 ? 4.493 -9.512 -2.147 1.00 93.81 94 ILE A O 1
ATOM 702 N N . PRO A 1 95 ? 4.664 -7.299 -1.716 1.00 89.50 95 PRO A N 1
ATOM 703 C CA . PRO A 1 95 ? 3.701 -7.305 -0.618 1.00 89.50 95 PRO A CA 1
ATOM 704 C C . PRO A 1 95 ? 2.275 -7.252 -1.181 1.00 89.50 95 PRO A C 1
ATOM 706 O O . PRO A 1 95 ? 1.832 -6.200 -1.644 1.00 89.50 95 PRO A O 1
ATOM 709 N N . LEU A 1 96 ? 1.574 -8.385 -1.183 1.00 83.94 96 LEU A N 1
ATOM 710 C CA . LEU A 1 96 ? 0.180 -8.463 -1.612 1.00 83.94 96 LEU A CA 1
ATOM 711 C C . LEU A 1 96 ? -0.738 -7.842 -0.538 1.00 83.94 96 LEU A C 1
ATOM 713 O O . LEU A 1 96 ? -0.436 -7.954 0.658 1.00 83.94 96 LEU A O 1
ATOM 717 N N . PRO A 1 97 ? -1.825 -7.171 -0.960 1.00 73.19 97 PRO A N 1
ATOM 718 C CA . PRO A 1 97 ? -2.819 -6.592 -0.061 1.00 73.19 97 PRO A CA 1
ATOM 719 C C . PRO A 1 97 ? -3.676 -7.636 0.666 1.00 73.19 97 PRO A C 1
ATOM 721 O O . PRO A 1 97 ? -3.708 -8.815 0.244 1.00 73.19 97 PRO A O 1
#

Solvent-accessible surface area (backbone atoms only — not comparable to full-atom values): 6003 Å² total; per-residue (Å²): 90,68,72,57,17,62,74,61,58,35,47,54,64,55,32,18,63,67,58,73,43,91,52,70,84,76,71,61,91,88,65,87,76,56,76,61,70,87,72,50,76,68,79,68,62,78,62,48,69,47,79,45,66,38,49,89,92,65,49,44,62,62,54,13,64,75,62,75,33,57,32,67,56,36,19,58,72,61,72,42,91,50,62,80,78,74,52,71,70,40,78,42,54,39,67,33,123

Sequence (97 aa):
MYRIALHYGTTITAIADANGIANPTQISVGQQLVIPVTGVPTPTPAATETTYVVQVGDNLYRIGLRFGVSHLVIAAYNGLSDPSDIHVGQVLRIPLP

Radius of gyration: 22.65 Å; Cα contacts (8 Å, |Δi|>4): 124; chains: 1; bounding box: 46×27×58 Å

Mean predicted aligned error: 12.75 Å

Secondary structure (DSSP, 8-state):
-HHHHHHTT--HHHHHHHTT-S-TT-PPTT-------TT--------EEEEEEPPTT--HHHHHHHHT--HHHHHHHTT-SSTT---TT-EEEEEE-

Foldseek 3Di:
DVVVCVVLVHDLVQQCVQAVNPDSVPDDPPDDTDDPSPPDPPPPPPFDKDKDFAAPPDALCVVCVVQVHHSVVQCVQQVHPDSRPDDGRDITIDGHD